Protein AF-A0A3N4N028-F1 (afdb_monomer_lite)

Organism: NCBI:txid1853276

Radius of gyration: 21.06 Å; chains: 1; bounding box: 56×22×53 Å

Structure (mmCIF, N/CA/C/O backbone):
data_AF-A0A3N4N028-F1
#
_entry.id   AF-A0A3N4N028-F1
#
loop_
_atom_site.group_PDB
_atom_site.id
_atom_site.type_symbol
_atom_site.label_atom_id
_atom_site.label_alt_id
_atom_site.label_comp_id
_atom_site.label_asym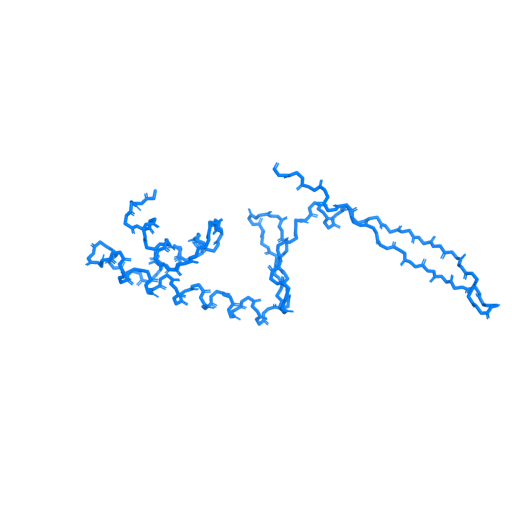_id
_atom_site.label_entity_id
_atom_site.label_seq_id
_atom_site.pdbx_PDB_ins_code
_atom_site.Cartn_x
_atom_site.Cartn_y
_atom_site.Cartn_z
_atom_site.occupancy
_atom_site.B_iso_or_equiv
_atom_site.auth_seq_id
_atom_site.auth_comp_id
_atom_site.auth_asym_id
_atom_site.auth_atom_id
_atom_site.pdbx_PDB_model_num
ATOM 1 N N . MET A 1 1 ? -19.363 2.924 5.648 1.00 59.56 1 MET A N 1
ATOM 2 C CA . MET A 1 1 ? -18.380 3.067 6.750 1.00 59.56 1 MET A CA 1
ATOM 3 C C . MET A 1 1 ? -18.991 3.998 7.790 1.00 59.56 1 MET A C 1
ATOM 5 O O . MET A 1 1 ? -19.606 4.973 7.376 1.00 59.56 1 MET A O 1
ATOM 9 N N . SER A 1 2 ? -18.934 3.687 9.092 1.00 76.38 2 SER A N 1
ATOM 10 C CA . SER A 1 2 ? -19.578 4.549 10.099 1.00 76.38 2 SER A CA 1
ATOM 11 C C . SER A 1 2 ? -18.876 5.912 10.168 1.00 76.38 2 SER A C 1
ATOM 13 O O . SER A 1 2 ? -17.652 5.986 10.052 1.00 76.38 2 SER A O 1
ATOM 15 N N . ILE A 1 3 ? -19.635 6.991 10.393 1.00 83.62 3 ILE A N 1
ATOM 16 C CA . ILE A 1 3 ? -19.104 8.364 10.545 1.00 83.62 3 ILE A CA 1
ATOM 17 C C . ILE A 1 3 ? -17.990 8.411 11.607 1.00 83.62 3 ILE A C 1
ATOM 19 O O . ILE A 1 3 ? -17.024 9.163 11.488 1.00 83.62 3 ILE A O 1
ATOM 23 N N . LYS A 1 4 ? -18.104 7.564 12.636 1.00 85.56 4 LYS A N 1
ATOM 24 C CA . LYS A 1 4 ? -17.142 7.421 13.732 1.00 85.56 4 LYS A CA 1
ATOM 25 C C . LYS A 1 4 ? -15.770 6.939 13.253 1.00 85.56 4 LYS A C 1
ATOM 27 O O . LYS A 1 4 ? -14.762 7.504 13.667 1.00 85.56 4 LYS A O 1
ATOM 32 N N . ILE A 1 5 ? -15.738 5.944 12.365 1.00 85.44 5 ILE A N 1
ATOM 33 C CA . ILE A 1 5 ? -14.499 5.406 11.787 1.00 85.44 5 ILE A CA 1
ATOM 34 C C . ILE A 1 5 ? -13.882 6.400 10.802 1.00 85.44 5 ILE A C 1
ATOM 36 O O . ILE A 1 5 ? -12.675 6.618 10.850 1.00 85.44 5 ILE A O 1
ATOM 40 N N . SER A 1 6 ? -14.692 7.062 9.969 1.00 85.38 6 SER A N 1
ATOM 41 C CA . SER A 1 6 ? -14.188 8.100 9.058 1.00 85.38 6 SER A CA 1
ATOM 42 C C . SER A 1 6 ? -13.488 9.231 9.822 1.00 85.38 6 SER A C 1
ATOM 44 O O . SER A 1 6 ? -12.346 9.564 9.514 1.00 85.38 6 SER A O 1
ATOM 46 N N . ARG A 1 7 ? -14.113 9.736 10.897 1.00 87.12 7 ARG A N 1
ATOM 47 C CA . ARG A 1 7 ? -13.507 10.741 11.790 1.00 87.12 7 ARG A CA 1
ATOM 48 C C . ARG A 1 7 ? -12.244 10.236 12.489 1.00 87.12 7 ARG A C 1
ATOM 50 O O . ARG A 1 7 ? -11.337 11.018 12.751 1.00 87.12 7 ARG A O 1
ATOM 57 N N . ALA A 1 8 ? -12.179 8.948 12.823 1.00 88.25 8 ALA A N 1
ATOM 58 C CA . ALA A 1 8 ? -10.996 8.362 13.444 1.00 88.25 8 ALA A CA 1
ATOM 59 C C . ALA A 1 8 ? -9.806 8.300 12.469 1.00 88.25 8 ALA A C 1
ATOM 61 O O . ALA A 1 8 ? -8.685 8.599 12.872 1.00 88.25 8 ALA A O 1
ATOM 62 N N . PHE A 1 9 ? -10.043 7.994 11.187 1.00 88.00 9 PHE A N 1
ATOM 63 C CA . PHE A 1 9 ? -9.011 8.071 10.145 1.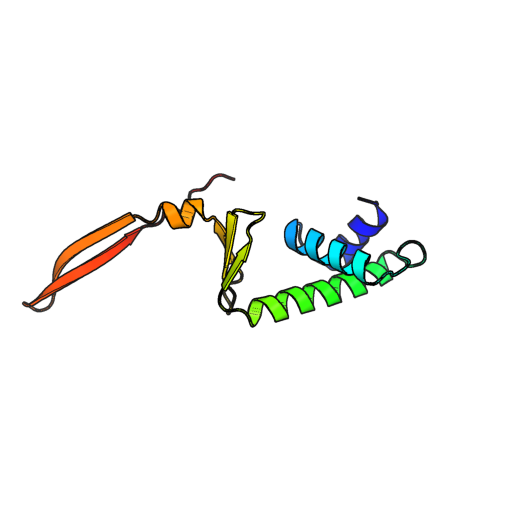00 88.00 9 PHE A CA 1
ATOM 64 C C . PHE A 1 9 ? -8.514 9.500 9.910 1.00 88.00 9 PHE A C 1
ATOM 66 O O . PHE A 1 9 ? -7.307 9.706 9.798 1.00 88.00 9 PHE A O 1
ATOM 73 N N . GLU A 1 10 ? -9.422 10.480 9.878 1.00 88.88 10 GLU A N 1
ATOM 74 C CA . GLU A 1 10 ? -9.058 11.902 9.788 1.00 88.88 10 GLU A CA 1
ATOM 75 C C . GLU A 1 10 ? -8.183 12.329 10.974 1.00 88.88 10 GLU A C 1
ATOM 77 O O . GLU A 1 10 ? -7.109 12.893 10.777 1.00 88.88 10 GLU A O 1
ATOM 82 N N . LYS A 1 11 ? -8.585 11.988 12.206 1.00 90.31 11 LYS A N 1
ATOM 83 C CA . LYS A 1 11 ? -7.816 12.284 13.429 1.00 90.31 11 LYS A CA 1
ATOM 84 C C . LYS A 1 11 ? -6.457 11.589 13.484 1.00 90.31 11 LYS A C 1
ATOM 86 O O . LYS A 1 11 ? -5.511 12.149 14.029 1.00 90.31 11 LYS A O 1
ATOM 91 N N . ALA A 1 12 ? -6.351 10.382 12.931 1.00 86.19 12 ALA A N 1
ATOM 92 C CA . ALA A 1 12 ? -5.086 9.660 12.844 1.00 86.19 12 ALA A CA 1
ATOM 93 C C . ALA A 1 12 ? -4.107 10.293 11.836 1.00 86.19 12 ALA A C 1
ATOM 95 O O . ALA A 1 12 ? -2.940 9.903 11.811 1.00 86.19 12 ALA A O 1
ATOM 96 N N . GLY A 1 13 ? -4.561 11.257 11.023 1.00 83.06 13 GLY A N 1
ATOM 97 C CA . GLY A 1 13 ? -3.753 11.906 9.992 1.00 83.06 13 GLY A CA 1
ATOM 98 C C . GLY A 1 13 ? -3.468 11.001 8.795 1.00 83.06 13 GLY A C 1
ATOM 99 O O . GLY A 1 13 ? -2.519 11.254 8.061 1.00 83.06 13 GLY A O 1
ATOM 100 N N . ILE A 1 14 ? -4.258 9.938 8.603 1.00 78.00 14 ILE A N 1
ATOM 101 C CA . ILE A 1 14 ? -4.037 8.984 7.515 1.00 78.00 14 ILE A CA 1
ATOM 102 C C . ILE A 1 14 ? -4.763 9.505 6.270 1.00 78.00 14 ILE A C 1
ATOM 104 O O . ILE A 1 14 ? -6.008 9.555 6.273 1.00 78.00 14 ILE A O 1
ATOM 108 N N . PRO A 1 15 ? -4.031 9.870 5.199 1.00 72.62 15 PRO A N 1
ATOM 109 C CA . PRO A 1 15 ? -4.634 10.317 3.948 1.00 72.62 15 PRO A CA 1
ATOM 110 C C . PRO A 1 15 ? -5.565 9.243 3.370 1.00 72.62 15 PRO A C 1
ATOM 112 O O . PRO A 1 15 ? -5.632 8.107 3.852 1.00 72.62 15 PRO A O 1
ATOM 115 N N . ASN A 1 16 ? -6.358 9.597 2.357 1.00 70.88 16 ASN A N 1
ATOM 116 C CA . ASN A 1 16 ? -7.292 8.653 1.749 1.00 70.88 16 ASN A CA 1
ATOM 117 C C . ASN A 1 16 ? -6.544 7.595 0.922 1.00 70.88 16 ASN A C 1
ATOM 119 O O . ASN A 1 16 ? -6.470 7.683 -0.296 1.00 70.88 16 ASN A O 1
ATOM 123 N N . MET A 1 17 ? -5.978 6.613 1.619 1.00 72.12 17 MET A N 1
ATOM 124 C CA . MET A 1 17 ? -5.273 5.456 1.085 1.00 72.12 17 MET A CA 1
ATOM 125 C C . MET A 1 17 ? -6.161 4.226 1.301 1.00 72.12 17 MET A C 1
ATOM 127 O O . MET A 1 17 ? -6.135 3.642 2.390 1.00 72.12 17 MET A O 1
ATOM 131 N N . PRO A 1 18 ? -6.987 3.831 0.314 1.00 72.00 18 PRO A N 1
ATOM 132 C CA . PRO A 1 18 ? -8.031 2.826 0.510 1.00 72.00 18 PRO A CA 1
ATOM 133 C C . PRO A 1 18 ? -7.509 1.495 1.058 1.00 72.00 18 PRO A C 1
ATOM 135 O O . PRO A 1 18 ? -8.164 0.898 1.909 1.00 72.00 18 PRO A O 1
ATOM 138 N N . MET A 1 19 ? -6.312 1.067 0.646 1.00 71.81 19 MET A N 1
ATOM 139 C CA . MET A 1 19 ? -5.723 -0.198 1.094 1.00 71.81 19 MET A CA 1
ATOM 140 C C . MET A 1 19 ? -5.163 -0.167 2.500 1.00 71.81 19 MET A C 1
ATOM 142 O O . MET A 1 19 ? -5.424 -1.085 3.270 1.00 71.81 19 MET A O 1
ATOM 146 N N . VAL A 1 20 ? -4.450 0.896 2.863 1.00 75.00 20 VAL A N 1
ATOM 147 C CA . VAL A 1 20 ? -3.970 1.065 4.236 1.00 75.00 20 VAL A CA 1
ATOM 148 C C . VAL A 1 20 ? -5.172 1.122 5.179 1.00 75.00 20 VAL A C 1
ATOM 150 O O . VAL A 1 20 ? -5.214 0.429 6.193 1.00 75.00 20 VAL A O 1
ATOM 153 N N . ARG A 1 21 ? -6.229 1.845 4.783 1.00 83.38 21 ARG A N 1
ATOM 154 C CA . ARG A 1 21 ? -7.501 1.880 5.514 1.00 83.38 21 ARG A CA 1
ATOM 155 C C . ARG A 1 21 ? -8.163 0.501 5.586 1.00 83.38 21 ARG A C 1
ATOM 157 O O . ARG A 1 21 ? -8.595 0.110 6.665 1.00 83.38 21 ARG A O 1
ATOM 164 N N . ARG A 1 22 ? -8.220 -0.256 4.484 1.00 81.38 22 ARG A N 1
ATOM 165 C CA . ARG A 1 22 ? -8.777 -1.620 4.443 1.00 81.38 22 ARG A CA 1
ATOM 166 C C . ARG A 1 22 ? -8.006 -2.577 5.349 1.00 81.38 22 ARG A C 1
ATOM 168 O O . ARG A 1 22 ? -8.630 -3.250 6.159 1.00 81.38 22 ARG A O 1
ATOM 175 N N . HIS A 1 23 ? -6.678 -2.586 5.268 1.00 80.31 23 HIS A N 1
ATOM 176 C CA . HIS A 1 23 ? -5.822 -3.407 6.119 1.00 80.31 23 HIS A CA 1
ATOM 177 C C . HIS A 1 23 ? -6.029 -3.079 7.598 1.00 80.31 23 HIS A C 1
ATOM 179 O O . HIS A 1 23 ? -6.248 -3.978 8.404 1.00 80.31 23 HIS A O 1
ATOM 185 N N . ILE A 1 24 ? -6.029 -1.792 7.955 1.00 83.94 24 ILE A N 1
ATOM 186 C CA . ILE A 1 24 ? -6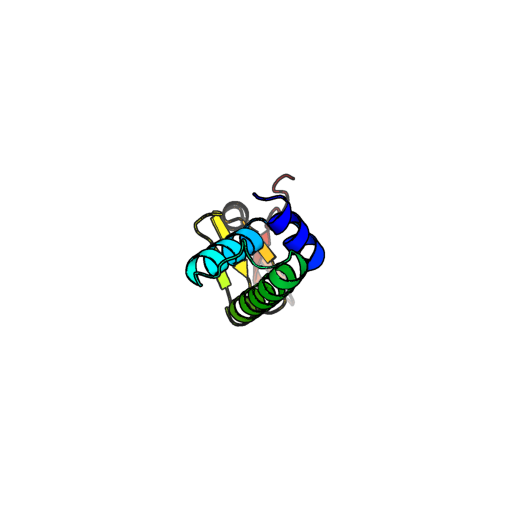.295 -1.347 9.326 1.00 83.94 24 ILE A CA 1
ATOM 187 C C . ILE A 1 24 ? -7.677 -1.826 9.785 1.00 83.94 24 ILE A C 1
ATOM 189 O O . ILE A 1 24 ? -7.806 -2.330 10.896 1.00 83.94 24 ILE A O 1
ATOM 193 N N . LEU A 1 25 ? -8.704 -1.733 8.938 1.00 85.88 25 LEU A N 1
ATOM 194 C CA . LEU A 1 25 ? -10.053 -2.198 9.268 1.00 85.88 25 LEU A CA 1
ATOM 195 C C . LEU A 1 25 ? -10.145 -3.714 9.427 1.00 85.88 25 LEU A C 1
ATOM 197 O O . LEU A 1 25 ? -10.832 -4.182 10.332 1.00 85.88 25 LEU A O 1
ATOM 201 N N . ASP A 1 26 ? -9.468 -4.482 8.581 1.00 84.44 26 ASP A N 1
ATOM 202 C CA . ASP A 1 26 ? -9.436 -5.938 8.695 1.00 84.44 26 ASP A CA 1
ATOM 203 C C . ASP A 1 26 ? -8.653 -6.375 9.942 1.00 84.44 26 ASP A C 1
ATOM 205 O O . ASP A 1 26 ? -9.083 -7.288 10.646 1.00 84.44 26 ASP A O 1
ATOM 209 N N . SER A 1 27 ? -7.572 -5.672 10.286 1.00 81.75 27 SER A N 1
ATOM 210 C CA . SER A 1 27 ? -6.840 -5.859 11.543 1.00 81.75 27 SER A CA 1
ATOM 211 C C . SER A 1 27 ? -7.695 -5.506 12.766 1.00 81.75 27 SER A C 1
ATOM 213 O O . SER A 1 27 ? -7.719 -6.272 13.726 1.00 81.75 27 SER A O 1
ATOM 215 N N . LEU A 1 28 ? -8.471 -4.416 12.713 1.00 81.88 28 LEU A N 1
ATOM 216 C CA . LEU A 1 28 ? -9.426 -4.032 13.764 1.00 81.88 28 LEU A CA 1
ATOM 217 C C . LEU A 1 28 ? -10.560 -5.053 13.943 1.00 81.88 28 LEU A C 1
ATOM 219 O O . LEU A 1 28 ? -10.993 -5.306 15.063 1.00 81.88 28 LEU A O 1
ATOM 223 N N . LYS A 1 29 ? -11.054 -5.652 12.853 1.00 81.94 29 LYS A N 1
ATOM 224 C CA . LYS A 1 29 ? -12.053 -6.730 12.933 1.00 81.94 29 LYS A CA 1
ATOM 225 C C . LYS A 1 29 ? -11.474 -7.981 13.592 1.00 81.94 29 LYS A C 1
ATOM 227 O O . LYS A 1 29 ? -12.166 -8.633 14.367 1.00 81.94 29 LYS A O 1
ATOM 232 N N . LYS A 1 30 ? -10.215 -8.316 13.291 1.00 79.94 30 LYS A N 1
ATOM 233 C CA . LYS A 1 30 ? -9.530 -9.500 13.834 1.00 79.94 30 LYS A CA 1
ATOM 234 C C . LYS A 1 30 ? -9.195 -9.380 15.318 1.00 79.94 30 LYS A C 1
ATOM 236 O O . LYS A 1 30 ? -9.175 -10.396 16.000 1.00 79.94 30 LYS A O 1
ATOM 241 N N . THR A 1 31 ? -8.949 -8.174 15.830 1.00 73.19 31 THR A N 1
ATOM 242 C CA . THR A 1 31 ? -8.663 -7.967 17.259 1.00 73.19 31 THR A CA 1
ATOM 243 C C . THR A 1 31 ? -9.883 -8.147 18.162 1.00 73.19 31 THR A C 1
ATOM 245 O O . THR A 1 31 ? -9.713 -8.208 19.376 1.00 73.19 31 THR A O 1
ATOM 248 N N . GLY A 1 32 ? -11.102 -8.236 17.611 1.00 68.38 32 GLY A N 1
ATOM 249 C CA . GLY A 1 32 ? -12.328 -8.407 18.402 1.00 68.38 32 GLY A CA 1
ATOM 250 C C . GLY A 1 32 ? -12.640 -7.219 19.320 1.00 68.38 32 GLY A C 1
ATOM 251 O O . GLY A 1 32 ? -13.426 -7.351 20.255 1.00 68.38 32 GLY A O 1
ATOM 252 N N . ALA A 1 33 ? -12.009 -6.065 19.079 1.00 72.19 33 ALA A N 1
ATOM 253 C CA . ALA A 1 33 ? -12.210 -4.866 19.875 1.00 72.19 33 ALA A CA 1
ATOM 254 C C . ALA A 1 33 ? -13.631 -4.322 19.672 1.00 72.19 33 ALA A C 1
ATOM 256 O O . ALA A 1 33 ? -14.089 -4.149 18.541 1.00 72.19 33 ALA A O 1
ATOM 257 N N . ASP A 1 34 ? -14.316 -4.007 20.770 1.00 79.62 34 ASP A N 1
ATOM 258 C CA . ASP A 1 34 ? -15.643 -3.395 20.736 1.00 79.62 34 ASP A CA 1
AT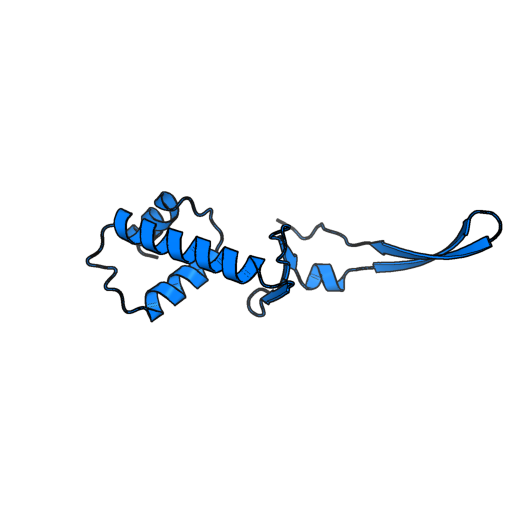OM 259 C C . ASP A 1 34 ? -15.534 -1.903 20.372 1.00 79.62 34 ASP A C 1
ATOM 261 O O . ASP A 1 34 ? -15.495 -1.011 21.224 1.00 79.62 34 ASP A O 1
ATOM 265 N N . LEU A 1 35 ? -15.436 -1.632 19.067 1.00 79.31 35 LEU A N 1
ATOM 266 C CA . LEU A 1 35 ? -15.287 -0.283 18.508 1.00 79.31 35 LEU A CA 1
ATOM 267 C C . LEU A 1 35 ? -16.487 0.631 18.820 1.00 79.31 35 LEU A C 1
ATOM 269 O O . LEU A 1 35 ? -16.382 1.857 18.714 1.00 79.31 35 LEU A O 1
ATOM 273 N N . GLU A 1 36 ? -17.633 0.067 19.204 1.00 81.62 36 GLU A N 1
ATOM 274 C CA . GLU A 1 36 ? -18.823 0.846 19.546 1.00 81.62 36 GLU A CA 1
ATOM 275 C C . GLU A 1 36 ? -18.640 1.587 20.874 1.00 81.62 36 GLU A C 1
ATOM 277 O O . GLU A 1 36 ? -19.064 2.740 20.993 1.00 81.62 36 GLU A O 1
ATOM 282 N N . LYS A 1 37 ? -17.919 0.988 21.830 1.00 85.75 37 LYS A N 1
ATOM 283 C CA . LYS A 1 37 ? -17.647 1.579 23.151 1.00 85.75 37 LYS A CA 1
ATOM 284 C C . LYS A 1 37 ? -16.538 2.629 23.149 1.00 85.75 37 LYS A C 1
ATOM 286 O O . LYS A 1 37 ? -16.503 3.477 24.033 1.00 85.75 37 LYS A O 1
ATOM 291 N N . LEU A 1 38 ? -15.658 2.603 22.152 1.00 83.94 38 LEU A N 1
ATOM 292 C CA . LEU A 1 38 ? -14.521 3.520 22.053 1.00 83.94 38 LEU A CA 1
ATOM 293 C C . LEU A 1 38 ? -14.911 4.833 21.376 1.00 83.94 38 LEU A C 1
ATOM 295 O O . LEU A 1 38 ? -15.643 4.848 20.389 1.00 83.94 38 LEU A O 1
ATOM 299 N N . SER A 1 39 ? -14.397 5.960 21.848 1.00 88.81 39 SER A N 1
ATOM 300 C CA . SER A 1 39 ? -14.538 7.248 21.172 1.00 88.81 39 SER A CA 1
ATOM 301 C C . SER A 1 39 ? -13.765 7.286 19.846 1.00 88.81 39 SER A C 1
ATOM 303 O O . SER A 1 39 ? -12.795 6.564 19.628 1.00 88.81 39 SER A O 1
ATOM 305 N N . SER A 1 40 ? -14.147 8.200 18.945 1.00 85.44 40 SER A N 1
ATOM 306 C CA . SER A 1 40 ? -13.390 8.445 17.698 1.00 85.44 40 SER A CA 1
ATOM 307 C C . SER A 1 40 ? -11.904 8.765 17.930 1.00 85.44 40 SER A C 1
ATOM 309 O O . SER A 1 40 ? -11.079 8.479 17.069 1.00 85.44 40 SER A O 1
ATOM 311 N N . THR A 1 41 ? -11.560 9.356 19.079 1.00 88.00 41 THR A N 1
ATOM 312 C CA . THR A 1 41 ? -10.177 9.685 19.443 1.00 88.00 41 THR A CA 1
ATOM 313 C C . THR A 1 41 ? -9.410 8.426 19.850 1.00 88.00 41 THR A C 1
ATOM 315 O O . THR A 1 41 ? -8.314 8.196 19.350 1.00 88.00 41 THR A O 1
ATOM 318 N N . GLU A 1 42 ? -10.000 7.556 20.667 1.00 87.00 42 GLU A N 1
ATOM 319 C CA . GLU A 1 42 ? -9.385 6.274 21.045 1.00 87.00 42 GLU A CA 1
ATOM 320 C C . GLU A 1 42 ? -9.185 5.364 19.833 1.00 87.00 42 GLU A C 1
ATOM 322 O O . GLU A 1 42 ? -8.095 4.832 19.626 1.00 87.00 42 GLU A O 1
ATOM 327 N N . ILE A 1 43 ? -10.194 5.276 18.961 1.00 88.19 43 ILE A N 1
ATOM 328 C CA . ILE A 1 43 ? -10.081 4.540 17.697 1.00 88.19 43 ILE A CA 1
ATOM 329 C C . ILE A 1 43 ? -8.952 5.132 16.838 1.00 88.19 43 ILE A C 1
ATOM 331 O O . ILE A 1 43 ? -8.206 4.377 16.221 1.00 88.19 43 ILE A O 1
ATOM 335 N N . SER A 1 44 ? -8.770 6.459 16.826 1.00 88.75 44 SER A N 1
ATOM 336 C CA . SER A 1 44 ? -7.693 7.091 16.052 1.00 88.75 44 SER A CA 1
ATOM 337 C C . SER A 1 44 ? -6.292 6.703 16.535 1.00 88.75 44 SER A C 1
ATOM 339 O O . SER A 1 44 ? -5.407 6.509 15.704 1.00 88.75 44 SER A O 1
ATOM 341 N N . TYR A 1 45 ? -6.086 6.507 17.845 1.00 87.00 45 TYR A N 1
ATOM 342 C CA . TYR A 1 45 ? -4.806 6.025 18.375 1.00 87.00 45 TYR A CA 1
ATOM 343 C C . TYR A 1 45 ? -4.511 4.593 17.925 1.00 87.00 45 TYR A C 1
ATOM 345 O O . TYR A 1 45 ? -3.393 4.303 17.502 1.00 87.00 45 TYR A O 1
ATOM 353 N N . ILE A 1 46 ? -5.521 3.719 17.944 1.00 86.38 46 ILE A N 1
ATOM 354 C CA . ILE A 1 46 ? -5.385 2.333 17.476 1.00 86.38 46 ILE A CA 1
ATOM 355 C C . ILE A 1 46 ? -5.080 2.313 15.974 1.00 86.38 46 ILE A C 1
ATOM 357 O O . ILE A 1 46 ? -4.137 1.657 15.537 1.00 86.38 46 ILE A O 1
ATOM 361 N N . ILE A 1 47 ? -5.840 3.080 15.187 1.00 88.69 47 ILE A N 1
ATOM 362 C CA . ILE A 1 47 ? -5.633 3.242 13.745 1.00 88.69 47 ILE A CA 1
ATOM 363 C C . ILE A 1 47 ? -4.208 3.731 13.450 1.00 88.69 47 ILE A C 1
ATOM 365 O O . ILE A 1 47 ? -3.545 3.178 12.576 1.00 88.69 47 ILE A O 1
ATOM 369 N N . LYS A 1 48 ? -3.716 4.730 14.192 1.00 85.56 48 LYS A N 1
ATOM 370 C CA . LYS A 1 48 ? -2.359 5.264 14.024 1.00 85.56 48 LYS A CA 1
ATOM 371 C C . LYS A 1 48 ? -1.285 4.226 14.358 1.00 85.56 48 LYS A C 1
ATOM 373 O O . LYS A 1 48 ? -0.315 4.111 13.617 1.00 85.56 48 LYS A O 1
ATOM 378 N N . GLY A 1 49 ? -1.465 3.449 15.425 1.00 82.75 49 GLY A N 1
ATOM 379 C CA . GLY A 1 49 ? -0.553 2.356 15.771 1.00 82.75 49 GLY A CA 1
ATOM 380 C C . GLY A 1 49 ? -0.504 1.273 14.690 1.00 82.75 49 GLY A C 1
ATOM 381 O O . GLY A 1 49 ? 0.576 0.868 14.269 1.00 82.75 49 GLY A O 1
ATOM 382 N N . LEU A 1 50 ? -1.666 0.861 14.175 1.00 84.00 50 LEU A N 1
ATOM 383 C CA . LEU A 1 50 ? -1.758 -0.113 13.082 1.00 84.00 50 LEU A CA 1
ATOM 384 C C . LEU A 1 50 ? -1.159 0.416 11.774 1.00 84.00 50 LEU A C 1
ATOM 386 O O . LEU A 1 50 ? -0.548 -0.347 11.035 1.00 84.00 50 LEU A O 1
ATOM 390 N N . HIS A 1 51 ? -1.307 1.711 11.494 1.00 83.69 51 HIS A N 1
ATOM 391 C CA . HIS A 1 51 ? -0.680 2.364 10.347 1.00 83.69 51 HIS A CA 1
ATOM 392 C C . HIS A 1 51 ? 0.845 2.315 10.428 1.00 83.69 51 HIS A C 1
ATOM 394 O O . HIS A 1 51 ? 1.489 1.893 9.475 1.00 83.69 51 HIS A O 1
ATOM 400 N N . ILE A 1 52 ? 1.419 2.702 11.572 1.00 80.94 52 ILE A N 1
ATOM 401 C CA . ILE A 1 52 ? 2.869 2.629 11.797 1.00 80.94 52 ILE A CA 1
ATOM 402 C C . ILE A 1 52 ? 3.344 1.182 11.646 1.00 80.94 52 ILE A C 1
ATOM 404 O O . ILE A 1 52 ? 4.249 0.928 10.865 1.00 80.94 52 ILE A O 1
ATOM 408 N N . GLY A 1 53 ? 2.669 0.222 12.286 1.00 76.75 53 GLY A N 1
ATOM 409 C CA . GLY A 1 53 ? 3.021 -1.195 12.165 1.00 76.75 53 GLY A CA 1
ATOM 410 C C . GLY A 1 53 ? 2.928 -1.735 10.733 1.00 76.75 53 GLY A C 1
ATOM 411 O O . GLY A 1 53 ? 3.785 -2.512 10.321 1.00 76.75 53 GLY A O 1
ATOM 412 N N . TYR A 1 54 ? 1.929 -1.307 9.952 1.00 77.94 54 TYR A N 1
ATOM 413 C CA . TYR A 1 54 ? 1.824 -1.647 8.530 1.00 77.94 54 TYR A CA 1
ATOM 414 C C . TYR A 1 54 ? 3.017 -1.103 7.737 1.00 77.94 54 TYR A C 1
ATOM 416 O O . TYR A 1 54 ? 3.633 -1.851 6.982 1.00 77.94 54 TYR A O 1
ATOM 424 N N . HIS A 1 55 ? 3.369 0.170 7.934 1.00 74.50 55 HIS A N 1
ATOM 425 C CA . HIS A 1 55 ? 4.507 0.797 7.263 1.00 74.50 55 HIS A CA 1
ATOM 426 C C . HIS A 1 55 ? 5.846 0.196 7.699 1.00 74.50 55 HIS A C 1
ATOM 428 O O . HIS A 1 55 ? 6.662 -0.099 6.837 1.00 74.50 55 HIS A O 1
ATOM 434 N N . ASP A 1 56 ? 6.061 -0.091 8.982 1.00 72.12 56 ASP A N 1
ATOM 435 C CA . ASP A 1 56 ? 7.288 -0.734 9.472 1.00 72.12 56 ASP A CA 1
ATOM 436 C C . ASP A 1 56 ? 7.435 -2.165 8.918 1.00 72.12 56 ASP A C 1
ATOM 438 O O . ASP A 1 56 ? 8.503 -2.572 8.442 1.00 72.12 56 ASP A O 1
ATOM 442 N N . ALA A 1 57 ? 6.340 -2.933 8.898 1.00 70.38 57 ALA A N 1
ATOM 443 C CA . ALA A 1 57 ? 6.314 -4.268 8.302 1.00 70.38 57 ALA A CA 1
ATOM 444 C C . ALA A 1 57 ? 6.561 -4.227 6.784 1.00 70.38 57 ALA A C 1
ATOM 446 O O . ALA A 1 57 ? 7.223 -5.105 6.239 1.00 70.38 57 ALA A O 1
ATOM 447 N N . LYS A 1 58 ? 6.057 -3.202 6.090 1.00 70.06 58 LYS A N 1
ATOM 448 C CA . LYS A 1 58 ? 6.253 -3.021 4.645 1.00 70.06 58 LYS A CA 1
ATOM 449 C C . LYS A 1 58 ? 7.584 -2.371 4.282 1.00 70.06 58 LYS A C 1
ATOM 451 O O . LYS A 1 58 ? 8.091 -2.621 3.198 1.00 70.06 58 LYS A O 1
ATOM 456 N N . GLY A 1 59 ? 8.166 -1.578 5.172 1.00 63.84 59 GLY A N 1
ATOM 457 C CA . GLY A 1 59 ? 9.486 -0.972 5.023 1.00 63.84 59 GLY A CA 1
ATOM 458 C C . GLY A 1 59 ? 10.612 -1.987 5.206 1.00 63.84 59 GLY A C 1
ATOM 459 O O . GLY A 1 59 ? 11.642 -1.871 4.549 1.00 63.84 59 GLY A O 1
ATOM 460 N N . SER A 1 60 ? 10.393 -3.007 6.043 1.00 63.78 60 SER A N 1
ATOM 461 C CA . SER A 1 60 ? 11.304 -4.152 6.196 1.00 63.78 60 SER A CA 1
ATOM 462 C C . SER A 1 60 ? 11.194 -5.186 5.067 1.00 63.78 60 SER A C 1
ATOM 464 O O . SER A 1 60 ? 12.112 -5.983 4.871 1.00 63.78 60 SER A O 1
ATOM 466 N N . GLN A 1 61 ? 10.107 -5.163 4.292 1.00 65.19 61 GLN A N 1
ATOM 467 C CA . GLN A 1 61 ? 9.940 -5.981 3.090 1.00 65.19 61 GLN A CA 1
ATOM 468 C C . GLN A 1 61 ? 10.546 -5.255 1.878 1.00 65.19 61 GLN A C 1
ATOM 470 O O . GLN A 1 61 ? 10.254 -4.089 1.640 1.00 65.19 61 GLN A O 1
ATOM 475 N N . GLN A 1 62 ? 11.395 -5.932 1.095 1.00 66.19 62 GLN A N 1
ATOM 476 C CA . GLN A 1 62 ? 12.015 -5.332 -0.099 1.00 66.19 62 GLN A CA 1
ATOM 477 C C . GLN A 1 62 ? 10.960 -5.003 -1.171 1.00 66.19 62 GLN A C 1
ATOM 479 O O . GLN A 1 62 ? 10.888 -3.877 -1.656 1.00 66.19 62 GLN A O 1
ATOM 484 N N . ALA A 1 63 ? 10.098 -5.966 -1.496 1.00 70.12 63 ALA A N 1
ATOM 485 C CA . ALA A 1 63 ? 8.932 -5.772 -2.348 1.00 70.12 63 ALA A CA 1
ATOM 486 C C . ALA A 1 63 ? 7.844 -6.794 -1.997 1.00 70.12 63 ALA A C 1
ATOM 488 O O . ALA A 1 63 ? 8.156 -7.882 -1.512 1.00 70.12 63 ALA A O 1
ATOM 489 N N . ASP A 1 64 ? 6.582 -6.454 -2.253 1.00 73.38 64 ASP A N 1
ATOM 490 C CA . ASP A 1 64 ? 5.448 -7.358 -2.066 1.00 73.38 64 ASP A CA 1
ATOM 491 C C . ASP A 1 64 ? 4.410 -7.188 -3.182 1.00 73.38 64 ASP A C 1
ATOM 493 O O . ASP A 1 64 ? 4.092 -6.065 -3.580 1.00 73.38 64 ASP A O 1
ATOM 497 N N . TYR A 1 65 ? 3.881 -8.301 -3.693 1.00 73.69 65 TYR A N 1
ATOM 498 C CA . TYR A 1 65 ? 2.840 -8.280 -4.720 1.00 73.69 65 TYR A CA 1
ATOM 499 C C . TYR A 1 65 ? 1.459 -8.196 -4.071 1.00 73.69 65 TYR A C 1
ATOM 501 O O . TYR A 1 65 ? 1.030 -9.093 -3.345 1.00 73.69 65 TYR A O 1
ATOM 509 N N . MET A 1 66 ? 0.732 -7.127 -4.378 1.00 71.94 66 MET A N 1
ATOM 510 C CA . MET A 1 66 ? -0.619 -6.890 -3.890 1.00 71.94 66 MET A CA 1
ATOM 511 C C . MET A 1 66 ? -1.623 -7.397 -4.930 1.00 71.94 66 MET A C 1
ATOM 513 O O . MET A 1 66 ? -2.087 -6.654 -5.797 1.00 71.94 66 MET A O 1
ATOM 517 N N . ALA A 1 67 ? -1.933 -8.694 -4.847 1.00 67.19 67 ALA A N 1
ATOM 518 C CA . ALA A 1 67 ? -2.760 -9.411 -5.821 1.00 67.19 67 ALA A CA 1
ATOM 519 C C . ALA A 1 67 ? -4.164 -8.813 -6.027 1.00 67.19 67 ALA A C 1
ATOM 521 O O . ALA A 1 67 ? -4.742 -8.953 -7.100 1.00 67.19 67 ALA A O 1
ATOM 522 N N . ASP A 1 68 ? -4.722 -8.135 -5.024 1.00 66.69 68 ASP A N 1
ATOM 523 C CA . ASP A 1 68 ? -6.043 -7.510 -5.105 1.00 66.69 68 ASP A CA 1
ATOM 524 C C . ASP A 1 68 ? -6.052 -6.147 -5.820 1.00 66.69 68 ASP A C 1
ATOM 526 O O . ASP A 1 68 ? -7.124 -5.648 -6.160 1.00 66.69 68 ASP A O 1
ATOM 530 N N . MET A 1 69 ? -4.880 -5.563 -6.078 1.00 60.69 69 MET A N 1
ATOM 531 C CA . MET A 1 69 ? -4.703 -4.306 -6.815 1.00 60.69 69 MET A CA 1
ATOM 532 C C . MET A 1 69 ? -3.961 -4.472 -8.145 1.00 60.69 69 MET A C 1
ATOM 534 O O . MET A 1 69 ? -3.769 -3.487 -8.854 1.00 60.69 69 MET A O 1
ATOM 538 N N . ASP A 1 70 ? -3.503 -5.688 -8.448 1.00 69.12 70 ASP A N 1
ATOM 539 C CA . ASP A 1 70 ? -2.560 -5.971 -9.530 1.00 69.12 70 ASP A CA 1
ATOM 540 C C . ASP A 1 70 ? -1.385 -4.974 -9.538 1.00 69.12 70 ASP A C 1
ATOM 542 O O . ASP A 1 70 ? -1.083 -4.328 -10.541 1.00 69.12 70 ASP A O 1
ATOM 546 N N . CYS A 1 71 ? -0.739 -4.789 -8.383 1.00 71.19 71 CYS A N 1
ATOM 547 C CA . CYS A 1 71 ? 0.391 -3.873 -8.230 1.00 71.19 71 CYS A CA 1
ATOM 548 C C . CYS A 1 71 ? 1.478 -4.453 -7.316 1.00 71.19 71 CYS A C 1
ATOM 550 O O . CYS A 1 71 ? 1.239 -5.372 -6.534 1.00 71.19 71 CYS A O 1
ATOM 552 N N . VAL A 1 72 ? 2.691 -3.917 -7.422 1.00 73.19 72 VAL A N 1
ATOM 553 C CA . VAL A 1 72 ? 3.823 -4.261 -6.559 1.00 73.19 72 VAL A CA 1
ATOM 554 C C . VAL A 1 72 ? 4.099 -3.088 -5.630 1.00 73.19 72 VAL A C 1
ATOM 556 O O . VAL A 1 72 ? 4.326 -1.964 -6.082 1.00 73.19 72 VAL A O 1
ATOM 559 N N . TRP A 1 73 ? 4.090 -3.351 -4.326 1.00 73.25 73 TRP A N 1
ATOM 560 C CA . TRP A 1 73 ? 4.643 -2.445 -3.330 1.00 73.25 73 TRP A CA 1
ATOM 561 C C . TRP A 1 73 ? 6.159 -2.610 -3.301 1.00 73.25 73 TRP A C 1
ATOM 563 O O . TRP A 1 73 ? 6.648 -3.730 -3.150 1.00 73.25 73 TRP A O 1
ATOM 573 N N . ILE A 1 74 ? 6.904 -1.510 -3.391 1.00 70.25 74 ILE A N 1
ATOM 574 C CA . ILE A 1 74 ? 8.355 -1.514 -3.176 1.00 70.25 74 ILE A CA 1
ATOM 575 C C . ILE A 1 74 ? 8.651 -0.800 -1.855 1.00 70.25 74 ILE A C 1
ATOM 577 O O . ILE A 1 74 ? 8.436 0.410 -1.723 1.00 70.25 74 ILE A O 1
ATOM 581 N N . GLY A 1 75 ? 9.116 -1.573 -0.869 1.00 59.91 75 GLY A N 1
ATOM 582 C CA . GLY A 1 75 ? 9.609 -1.063 0.409 1.00 59.91 75 GLY A CA 1
ATOM 583 C C . GLY A 1 75 ? 11.058 -0.576 0.298 1.00 59.91 75 GLY A C 1
ATOM 584 O O . GLY A 1 75 ? 11.639 -0.549 -0.783 1.00 59.91 75 GLY A O 1
ATOM 585 N N . GLY A 1 76 ? 11.657 -0.138 1.407 1.00 55.66 76 GLY A N 1
ATOM 586 C CA . GLY A 1 76 ? 13.039 0.366 1.397 1.00 55.66 76 GLY A CA 1
ATOM 587 C C . GLY A 1 76 ? 13.192 1.828 0.952 1.00 55.66 76 GLY A C 1
ATOM 588 O O . GLY A 1 76 ? 14.049 2.149 0.135 1.00 55.66 76 GLY A O 1
ATOM 589 N N . GLY A 1 77 ? 12.369 2.731 1.496 1.00 51.22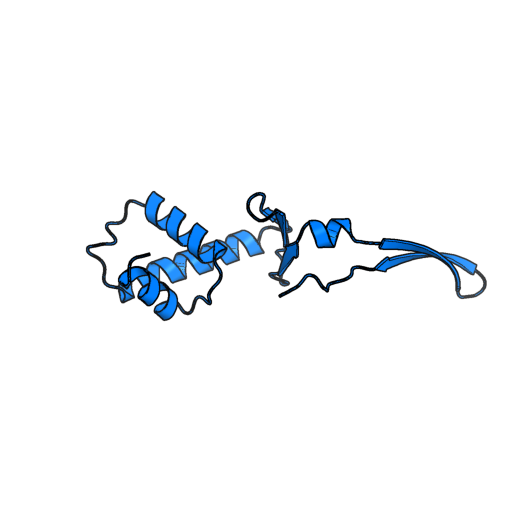 77 GLY A N 1
ATOM 590 C CA . GLY A 1 77 ? 12.578 4.186 1.398 1.00 51.22 77 GLY A CA 1
ATOM 591 C C . GLY A 1 77 ? 11.934 4.888 0.200 1.00 51.22 77 GLY A C 1
ATOM 592 O O . GLY A 1 77 ? 11.997 6.112 0.120 1.00 51.22 77 GLY A O 1
ATOM 593 N N . VAL A 1 78 ? 11.291 4.147 -0.709 1.00 54.06 78 VAL A N 1
ATOM 594 C CA . VAL A 1 78 ? 10.580 4.723 -1.865 1.00 54.06 78 VAL A CA 1
ATOM 595 C C . VAL A 1 78 ? 9.055 4.712 -1.683 1.00 54.06 78 VAL A C 1
ATOM 597 O O . VAL A 1 78 ? 8.403 5.551 -2.290 1.00 54.06 78 VAL A O 1
ATOM 600 N N . GLU A 1 79 ? 8.498 3.835 -0.831 1.00 58.09 79 GLU A N 1
ATOM 601 C CA . GLU A 1 79 ? 7.060 3.732 -0.480 1.00 58.09 79 GLU A CA 1
ATOM 602 C C . GLU A 1 79 ? 6.102 3.980 -1.664 1.00 58.09 79 GLU A C 1
ATOM 604 O O . GLU A 1 79 ? 5.178 4.794 -1.595 1.00 58.09 79 GLU A O 1
ATOM 609 N N . LYS A 1 80 ? 6.337 3.295 -2.790 1.00 64.94 80 LYS A N 1
ATOM 610 C CA . LYS A 1 80 ? 5.532 3.449 -4.010 1.00 64.94 80 LYS A CA 1
ATOM 611 C C . LYS A 1 80 ? 4.813 2.161 -4.378 1.00 64.94 80 LYS A C 1
ATOM 613 O O . LYS A 1 80 ? 5.370 1.067 -4.300 1.00 64.94 80 LYS A O 1
ATOM 618 N N . LEU A 1 81 ? 3.582 2.341 -4.844 1.00 68.62 81 LEU A N 1
ATOM 619 C CA . LEU A 1 81 ? 2.803 1.332 -5.548 1.00 68.62 81 LEU A CA 1
ATOM 620 C C . LEU A 1 81 ? 3.112 1.449 -7.040 1.00 68.62 81 LEU A C 1
ATOM 622 O O . LEU A 1 81 ? 2.938 2.524 -7.615 1.00 68.62 81 LEU A O 1
ATOM 626 N N . ILE A 1 82 ? 3.557 0.357 -7.657 1.00 71.62 82 ILE A N 1
ATOM 627 C CA . ILE A 1 82 ? 3.755 0.283 -9.106 1.00 71.62 82 ILE A CA 1
ATOM 628 C C . ILE A 1 82 ? 2.703 -0.663 -9.691 1.00 71.62 82 ILE A C 1
ATOM 630 O O . ILE A 1 82 ? 2.717 -1.849 -9.354 1.00 71.62 82 ILE A O 1
ATOM 634 N N . PRO A 1 83 ? 1.786 -0.181 -10.548 1.00 71.31 83 PRO A N 1
ATOM 635 C CA . PRO A 1 83 ? 0.841 -1.045 -11.248 1.00 71.31 83 PRO A CA 1
ATOM 636 C C . PRO A 1 83 ? 1.564 -2.113 -12.082 1.00 71.31 83 PRO A C 1
ATOM 638 O O . PRO A 1 83 ? 2.555 -1.833 -12.756 1.00 71.31 83 PRO A O 1
ATOM 641 N N . ILE A 1 84 ? 1.062 -3.346 -12.070 1.00 75.81 84 ILE A N 1
ATOM 642 C CA . ILE A 1 84 ? 1.569 -4.427 -12.925 1.00 75.81 84 ILE A CA 1
ATOM 643 C C . ILE A 1 84 ? 1.426 -4.104 -14.417 1.00 75.81 84 ILE A C 1
ATOM 645 O O . ILE A 1 84 ? 2.348 -4.453 -15.155 1.00 75.81 84 ILE A O 1
ATOM 649 N N . PRO A 1 85 ? 0.350 -3.452 -14.905 1.00 71.12 85 PRO A N 1
ATOM 650 C CA . PRO A 1 85 ? 0.282 -3.009 -16.296 1.00 71.12 85 PRO A CA 1
ATOM 651 C C . PRO A 1 85 ? 1.477 -2.133 -16.695 1.00 71.12 85 PRO A C 1
ATOM 653 O O . PRO A 1 85 ? 2.126 -2.432 -17.696 1.00 71.12 85 PRO A O 1
ATOM 656 N N . ALA A 1 86 ? 1.855 -1.168 -15.849 1.00 69.81 86 ALA A N 1
ATOM 657 C CA . ALA A 1 86 ? 3.044 -0.339 -16.048 1.00 69.81 86 ALA A CA 1
ATOM 658 C C . ALA A 1 86 ? 4.352 -1.158 -16.064 1.00 69.81 86 ALA A C 1
ATOM 660 O O . ALA A 1 86 ? 5.241 -0.907 -16.877 1.00 69.81 86 ALA A O 1
ATOM 661 N N . LEU A 1 87 ? 4.466 -2.188 -15.214 1.00 72.44 87 LEU A N 1
ATOM 662 C CA . LEU A 1 87 ? 5.610 -3.113 -15.237 1.00 72.44 87 LEU A CA 1
ATOM 663 C C . LEU A 1 87 ? 5.643 -3.971 -16.511 1.00 72.44 87 LEU A C 1
ATOM 665 O O . LEU A 1 87 ? 6.715 -4.238 -17.053 1.00 72.44 87 LEU A O 1
ATOM 669 N N . LYS A 1 88 ? 4.479 -4.395 -17.013 1.00 75.88 88 LYS A N 1
ATOM 670 C CA . LYS A 1 88 ? 4.342 -5.162 -18.262 1.00 75.88 88 LYS A CA 1
ATOM 671 C C . LYS A 1 88 ? 4.601 -4.310 -19.505 1.00 75.88 88 LYS A C 1
ATOM 673 O O . LYS A 1 88 ? 4.971 -4.866 -20.533 1.00 75.88 88 LYS A O 1
ATOM 678 N N . SER A 1 89 ? 4.429 -2.992 -19.418 1.00 77.12 89 SER A N 1
ATOM 679 C CA . SER A 1 89 ? 4.694 -2.053 -20.511 1.00 77.12 89 SER A CA 1
ATOM 680 C C . SER A 1 89 ? 6.143 -1.563 -20.571 1.00 77.12 89 SER A C 1
ATOM 682 O O . SER A 1 89 ? 6.427 -0.633 -21.321 1.00 77.12 89 SER A O 1
ATOM 684 N N . ILE A 1 90 ? 7.064 -2.127 -19.777 1.00 79.88 90 ILE A N 1
ATOM 685 C CA . ILE A 1 90 ? 8.481 -1.757 -19.855 1.00 79.88 90 ILE A CA 1
ATOM 686 C C . ILE A 1 90 ? 9.037 -2.198 -21.211 1.00 79.88 90 ILE A C 1
ATOM 688 O O . ILE A 1 90 ? 9.225 -3.385 -21.484 1.00 79.88 90 ILE A O 1
ATOM 692 N N . GLU A 1 91 ? 9.345 -1.220 -22.054 1.00 81.81 91 GLU A N 1
ATOM 693 C CA . GLU A 1 91 ? 10.018 -1.435 -23.325 1.00 81.81 91 GLU A CA 1
ATOM 694 C C . GLU A 1 91 ? 11.524 -1.536 -23.083 1.00 81.81 91 GLU A C 1
ATOM 696 O O . GLU A 1 91 ? 12.132 -0.688 -22.421 1.00 81.81 91 GLU A O 1
ATOM 701 N N . THR A 1 92 ? 12.135 -2.588 -23.627 1.00 85.88 92 THR A N 1
ATOM 702 C CA . THR A 1 92 ? 13.583 -2.798 -23.564 1.00 85.88 92 THR A CA 1
ATOM 703 C C . THR A 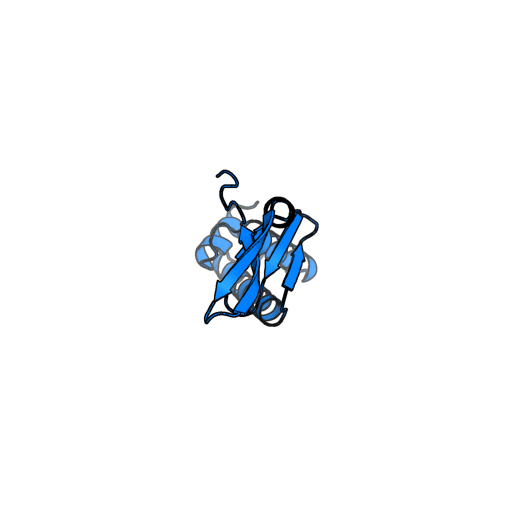1 92 ? 14.181 -2.577 -24.943 1.00 85.88 92 THR A C 1
ATOM 705 O O . THR A 1 92 ? 13.912 -3.342 -25.869 1.00 85.88 92 THR A O 1
ATOM 708 N N . THR A 1 93 ? 15.035 -1.566 -25.069 1.00 86.88 93 THR A N 1
ATOM 709 C CA . THR A 1 93 ? 15.744 -1.265 -26.315 1.00 86.88 93 THR A CA 1
ATOM 710 C C . THR A 1 93 ? 17.223 -1.556 -26.133 1.00 86.88 93 THR A C 1
ATOM 712 O O . THR A 1 93 ? 17.878 -0.983 -25.266 1.00 86.88 93 THR A O 1
ATOM 715 N N . VAL A 1 94 ? 17.768 -2.443 -26.963 1.00 87.50 94 VAL A N 1
ATOM 716 C CA . VAL A 1 94 ? 19.203 -2.741 -26.974 1.00 87.50 94 VAL A CA 1
ATOM 717 C C . VAL A 1 94 ? 19.862 -1.953 -28.098 1.00 87.50 94 VAL A C 1
ATOM 719 O O . VAL A 1 94 ? 19.519 -2.129 -29.265 1.00 87.50 94 VAL A O 1
ATOM 722 N N . THR A 1 95 ? 20.828 -1.113 -27.749 1.00 89.81 95 THR A N 1
ATOM 723 C CA . THR A 1 95 ? 21.664 -0.366 -28.692 1.00 89.81 95 THR A CA 1
ATOM 724 C C . THR A 1 95 ? 23.115 -0.828 -28.586 1.00 89.81 95 THR A C 1
ATOM 726 O O . THR A 1 95 ? 23.554 -1.372 -27.571 1.00 89.81 95 THR A O 1
ATOM 729 N N . TYR A 1 96 ? 23.873 -0.641 -29.665 1.00 90.19 96 TYR A N 1
ATOM 730 C CA . TYR A 1 96 ? 25.321 -0.830 -29.662 1.00 90.19 96 TYR A CA 1
ATOM 731 C C . TYR A 1 96 ? 25.970 0.532 -29.848 1.00 90.19 96 TYR A C 1
ATOM 733 O O . TYR A 1 96 ? 25.866 1.136 -30.913 1.00 90.19 96 TYR A O 1
ATOM 741 N N . GLU A 1 97 ? 26.604 1.024 -28.792 1.00 91.50 97 GLU A N 1
ATOM 742 C CA . GLU A 1 97 ? 27.152 2.375 -28.739 1.00 91.50 97 GLU A CA 1
ATOM 743 C C . GLU A 1 97 ? 28.670 2.311 -28.628 1.00 91.50 97 GLU A C 1
ATOM 745 O O . GLU A 1 97 ? 29.237 1.457 -27.941 1.00 91.50 97 GLU A O 1
ATOM 750 N N . LYS A 1 98 ? 29.351 3.216 -29.331 1.00 89.62 98 LYS A N 1
ATOM 751 C CA . LYS A 1 98 ? 30.808 3.283 -29.313 1.00 89.62 98 LYS A CA 1
ATOM 752 C C . LYS A 1 98 ? 31.249 4.239 -28.209 1.00 89.62 98 LYS A C 1
ATOM 754 O O . LYS A 1 98 ? 31.180 5.452 -28.378 1.00 89.62 98 LYS A O 1
ATOM 759 N N . ILE A 1 99 ? 31.716 3.686 -27.093 1.00 85.25 99 ILE A N 1
ATOM 760 C CA . ILE A 1 99 ? 32.194 4.439 -25.925 1.00 85.25 99 ILE A CA 1
ATOM 761 C C . ILE A 1 99 ? 33.686 4.138 -25.765 1.00 85.25 99 ILE A C 1
ATOM 763 O O . ILE A 1 99 ? 34.082 2.978 -25.671 1.00 85.25 99 ILE A O 1
ATOM 767 N N . ASN A 1 100 ? 34.531 5.174 -25.779 1.00 85.00 100 ASN A N 1
ATOM 768 C CA . ASN A 1 100 ? 35.995 5.057 -25.670 1.00 85.00 100 ASN A CA 1
ATOM 769 C C . ASN A 1 100 ? 36.624 4.063 -26.668 1.00 85.00 100 ASN A C 1
ATOM 771 O O . ASN A 1 100 ? 37.427 3.211 -26.297 1.00 85.00 100 ASN A O 1
ATOM 775 N N . ASN A 1 101 ? 36.254 4.156 -27.951 1.00 89.31 101 ASN A N 1
ATOM 776 C CA . ASN A 1 101 ? 36.713 3.257 -29.022 1.00 89.31 101 ASN A CA 1
ATOM 777 C C . ASN A 1 101 ? 36.362 1.766 -28.855 1.00 89.31 101 ASN A C 1
ATOM 779 O O . ASN A 1 101 ? 36.800 0.951 -29.667 1.00 89.31 101 ASN A O 1
ATOM 783 N N . GLN A 1 102 ? 35.518 1.414 -27.887 1.00 85.62 102 GLN A N 1
ATOM 784 C CA . GLN A 1 102 ? 34.994 0.066 -27.694 1.00 85.62 102 GLN A CA 1
ATOM 785 C C . GLN A 1 102 ? 33.495 0.040 -28.007 1.00 85.62 102 GLN A C 1
ATOM 787 O O . GLN A 1 102 ? 32.782 1.010 -27.749 1.00 85.62 102 GLN A O 1
ATOM 792 N N . ASN A 1 103 ? 33.017 -1.059 -28.592 1.00 90.06 103 ASN A N 1
ATOM 793 C CA . ASN A 1 103 ? 31.590 -1.260 -28.837 1.00 90.06 103 ASN A CA 1
ATOM 794 C C . ASN A 1 103 ? 30.947 -1.839 -27.578 1.00 90.06 103 ASN A C 1
ATOM 796 O O . ASN A 1 103 ? 31.258 -2.961 -27.181 1.00 90.06 103 ASN A O 1
ATOM 800 N N . TRP A 1 104 ? 30.034 -1.084 -26.980 1.00 89.62 104 TRP A N 1
ATOM 801 C CA . TRP A 1 104 ? 29.286 -1.484 -25.799 1.00 89.62 104 TRP A CA 1
ATOM 802 C C . TRP A 1 104 ? 27.872 -1.881 -26.187 1.00 89.62 104 TRP A C 1
ATOM 804 O O . TRP A 1 104 ? 27.216 -1.198 -26.969 1.00 89.62 104 TRP A O 1
ATOM 814 N N . LYS A 1 105 ? 27.389 -2.982 -25.610 1.00 91.19 105 LYS A N 1
ATOM 815 C CA . LYS A 1 105 ? 25.972 -3.335 -25.646 1.00 91.19 105 LYS A CA 1
ATOM 816 C C . LYS A 1 105 ? 25.274 -2.552 -24.538 1.00 91.19 105 LYS A C 1
ATOM 818 O O . LYS A 1 105 ? 25.467 -2.856 -23.363 1.00 91.19 105 LYS A O 1
ATOM 823 N N . VAL A 1 106 ? 24.479 -1.559 -24.908 1.00 85.38 106 VAL A N 1
ATOM 824 C CA . VAL A 1 106 ? 23.716 -0.726 -23.976 1.00 85.38 106 VAL A CA 1
ATOM 825 C C . VAL A 1 106 ? 22.263 -1.194 -23.992 1.00 85.38 106 VAL A C 1
ATOM 827 O O . VAL A 1 106 ? 21.700 -1.479 -25.045 1.00 85.38 106 VAL A O 1
ATOM 830 N N . THR A 1 107 ? 21.664 -1.352 -22.813 1.00 83.56 107 THR A N 1
ATOM 831 C CA . THR A 1 107 ? 20.254 -1.742 -22.670 1.00 83.56 107 THR A CA 1
ATOM 832 C C . THR A 1 107 ? 19.510 -0.601 -21.998 1.00 83.56 107 THR A C 1
ATOM 834 O O . THR A 1 107 ? 19.793 -0.268 -20.850 1.00 83.56 107 THR A O 1
ATOM 837 N N . HIS A 1 108 ? 18.584 0.002 -22.732 1.00 79.62 108 HIS A N 1
ATOM 838 C CA . HIS A 1 108 ? 17.734 1.091 -22.278 1.00 79.62 108 HIS A CA 1
ATOM 839 C C . HIS A 1 108 ? 16.379 0.527 -21.859 1.00 79.62 108 HIS A C 1
ATOM 841 O O . HIS A 1 108 ? 15.762 -0.228 -22.612 1.00 79.62 108 HIS A O 1
ATOM 847 N N . TYR A 1 109 ? 15.912 0.912 -20.674 1.00 76.38 109 TYR A N 1
ATOM 848 C CA . TYR A 1 109 ? 14.580 0.575 -20.179 1.00 76.38 109 TYR A CA 1
ATOM 849 C C . TYR A 1 109 ? 13.720 1.832 -20.219 1.00 76.38 109 TYR A C 1
ATOM 851 O O . TYR A 1 109 ? 14.091 2.854 -19.637 1.00 76.38 109 TYR A O 1
ATOM 859 N N . LYS A 1 110 ? 12.578 1.766 -20.899 1.00 76.44 110 LYS A N 1
ATOM 860 C CA . LYS A 1 110 ? 11.600 2.852 -20.946 1.00 76.44 110 LYS A CA 1
ATOM 861 C C . LYS A 1 110 ? 10.292 2.357 -20.351 1.00 76.44 110 LYS A C 1
ATOM 863 O O . LYS A 1 110 ? 9.778 1.318 -20.746 1.00 76.44 110 LYS A O 1
ATOM 868 N N . MET A 1 111 ? 9.756 3.122 -19.412 1.00 70.19 111 MET A N 1
ATOM 869 C CA . MET A 1 111 ? 8.438 2.885 -18.840 1.00 70.19 111 MET A CA 1
ATOM 870 C C . MET A 1 111 ? 7.619 4.153 -19.021 1.00 70.19 111 MET A C 1
ATOM 872 O O . MET A 1 111 ? 8.080 5.237 -18.655 1.00 70.19 111 MET A O 1
ATOM 876 N N . ASP A 1 112 ? 6.431 4.026 -19.604 1.00 64.31 112 ASP A N 1
ATOM 877 C CA . ASP A 1 112 ? 5.485 5.131 -19.634 1.00 64.31 112 ASP A CA 1
ATOM 878 C C . ASP A 1 112 ? 4.743 5.166 -18.295 1.00 64.31 112 ASP A C 1
ATOM 880 O O . ASP A 1 112 ? 3.983 4.260 -17.962 1.00 64.31 112 ASP A O 1
ATOM 884 N N . PHE A 1 113 ? 5.009 6.191 -17.486 1.00 56.62 113 PHE A N 1
ATOM 885 C CA . PHE A 1 113 ? 4.299 6.403 -16.221 1.00 56.62 113 PHE A CA 1
ATOM 886 C C . PHE A 1 113 ? 2.896 6.996 -16.435 1.00 56.62 113 PHE A C 1
ATOM 888 O O . PHE A 1 113 ? 2.196 7.264 -15.458 1.00 56.62 113 PHE A O 1
ATOM 895 N N . ALA A 1 114 ? 2.475 7.228 -17.684 1.00 49.88 114 ALA A N 1
ATOM 896 C CA . ALA A 1 114 ? 1.177 7.796 -18.018 1.00 49.88 114 ALA A CA 1
ATOM 897 C C . ALA A 1 114 ? 0.019 6.783 -17.896 1.00 49.88 114 ALA A C 1
ATOM 899 O O . ALA A 1 114 ? -0.762 6.603 -18.827 1.00 49.88 114 ALA A O 1
ATOM 900 N N . GLU A 1 115 ? -0.170 6.158 -16.733 1.00 43.12 115 GLU A N 1
ATOM 901 C CA . GLU A 1 115 ? -1.452 5.520 -16.406 1.00 43.12 115 GLU A CA 1
ATOM 902 C C . GLU A 1 115 ? -2.335 6.486 -15.605 1.00 43.12 115 GLU A C 1
ATOM 904 O O . GLU A 1 115 ? -2.262 6.590 -14.385 1.00 43.12 115 GLU A O 1
ATOM 909 N N . ARG A 1 116 ? -3.120 7.244 -16.387 1.00 43.94 116 ARG A N 1
ATOM 910 C CA . ARG A 1 116 ? -4.489 7.747 -16.153 1.00 43.94 116 ARG A CA 1
ATOM 911 C C . ARG A 1 116 ? -4.936 7.912 -14.689 1.00 43.94 116 ARG A C 1
ATOM 913 O O . ARG A 1 116 ? -5.276 6.940 -14.021 1.00 43.94 116 ARG A O 1
ATOM 920 N N . ALA A 1 117 ? -5.014 9.182 -14.280 1.00 35.22 117 ALA A N 1
ATOM 921 C CA . ALA A 1 117 ? -5.821 9.660 -13.154 1.00 35.22 117 ALA A CA 1
ATOM 922 C C . ALA A 1 117 ? -7.305 9.276 -13.281 1.00 35.22 117 ALA A C 1
ATOM 924 O O . ALA A 1 117 ? -7.784 9.149 -14.434 1.00 35.22 117 ALA A O 1
#

Foldseek 3Di:
DDPLQVLLCVLLVPPPDPVLSVQLVVVVVVVVDPVVPDGSPRSNVSSNVSSVVVLVVLQVDQKDQDPVQCWIQGHPPPRDTGHVVQVVQWDWDWDFDQDPNDTDTDIDTDTDPPDDD

Sequence (117 aa):
MSIKISRAFEKAGIPNMPMVRRHILDSLKKTGADLEKLSSTEISYIIKGLHIGYHDAKGSQQADYMADMDCVWIGGGVEKLIPIPALKSIETTVTYEKINNQNWKVTHYKMDFAERA

Secondary structure (DSSP, 8-state):
--HHHHHHHHHTT--S-HHHHHHHHHHHHHTT--TTTS-HHHHHHHHHHHHHHHHHHHHSSSEEEETTTTEEEE-SS--EEEEHHHHHT-EEEEEEEEETTEEEEEEEEE-------

pLDDT: mean 76.56, std 11.26, range [35.22, 91.5]